Protein AF-A0A9D0Z9R3-F1 (afdb_monomer_lite)

Foldseek 3Di:
DDDDDDFDADPVGDGDDPPDPPDDPDDPPCPPCPAWKKKKAAQAFFKKKWFWFDDPDTDTDDIDGDHHGDMDIGGADNGGDDIDIAHWIWMQGPVGIDTDDDD

Organism: NCBI:txid2840875

Structure (mmCIF, N/CA/C/O backbone):
data_AF-A0A9D0Z9R3-F1
#
_entry.id   AF-A0A9D0Z9R3-F1
#
loop_
_atom_site.group_PDB
_atom_site.id
_atom_site.type_symbol
_atom_site.label_atom_id
_atom_site.label_alt_id
_atom_site.label_comp_id
_atom_site.label_asym_id
_atom_site.label_entity_id
_atom_site.label_seq_id
_atom_site.pdbx_PDB_ins_code
_atom_site.Cartn_x
_atom_site.Cartn_y
_atom_site.Cartn_z
_atom_site.occupancy
_atom_site.B_iso_or_equiv
_atom_site.auth_seq_id
_atom_site.auth_comp_id
_atom_site.auth_asym_id
_atom_site.auth_atom_id
_atom_site.pdbx_PDB_model_num
ATOM 1 N N . MET A 1 1 ? -36.437 -4.866 -1.357 1.00 35.84 1 MET A N 1
ATOM 2 C CA . MET A 1 1 ? -35.965 -3.468 -1.424 1.00 35.84 1 MET A CA 1
ATOM 3 C C . MET A 1 1 ? -35.144 -3.349 -2.688 1.00 35.84 1 MET A C 1
ATOM 5 O O . MET A 1 1 ? -34.107 -3.986 -2.788 1.00 35.84 1 MET A O 1
ATOM 9 N N . GLU A 1 2 ? -35.691 -2.668 -3.684 1.00 27.64 2 GLU A N 1
ATOM 10 C CA . GLU A 1 2 ? -35.181 -2.627 -5.053 1.00 27.64 2 GLU A CA 1
ATOM 11 C C . GLU A 1 2 ? -34.597 -1.230 -5.284 1.00 27.64 2 GLU A C 1
ATOM 13 O O . GLU A 1 2 ? -35.311 -0.229 -5.212 1.00 27.64 2 GLU A O 1
ATOM 18 N N . THR A 1 3 ? -33.280 -1.135 -5.454 1.00 33.72 3 THR A N 1
ATOM 19 C CA . THR A 1 3 ? -32.598 0.140 -5.690 1.00 33.72 3 THR A CA 1
ATOM 20 C C . THR A 1 3 ? -32.690 0.498 -7.170 1.00 33.72 3 THR A C 1
ATOM 22 O O . THR A 1 3 ? -31.975 -0.039 -8.014 1.00 33.72 3 THR A O 1
ATOM 25 N N . LYS A 1 4 ? -33.599 1.426 -7.490 1.00 29.89 4 LYS A N 1
ATOM 26 C CA . LYS A 1 4 ? -33.643 2.116 -8.784 1.00 29.89 4 LYS A CA 1
ATOM 27 C C . LYS A 1 4 ? -32.393 2.983 -8.941 1.00 29.89 4 LYS A C 1
ATOM 29 O O . LYS A 1 4 ? -32.229 3.970 -8.230 1.00 29.89 4 LYS A O 1
ATOM 34 N N . TRP A 1 5 ? -31.547 2.639 -9.903 1.00 38.09 5 TRP A N 1
ATOM 35 C CA . TRP A 1 5 ? -30.476 3.508 -10.384 1.00 38.09 5 TRP A CA 1
ATOM 36 C C . TRP A 1 5 ? -31.046 4.480 -11.424 1.00 38.09 5 TRP A C 1
ATOM 38 O O . TRP A 1 5 ? -31.756 4.067 -12.342 1.00 38.09 5 TRP A O 1
ATOM 48 N N . HIS A 1 6 ? -30.769 5.775 -11.272 1.00 39.84 6 HIS A N 1
ATOM 49 C CA . HIS A 1 6 ? -31.169 6.788 -12.247 1.00 39.84 6 HIS A CA 1
ATOM 50 C C . HIS A 1 6 ? -30.359 6.610 -13.540 1.00 39.84 6 HIS A C 1
ATOM 52 O O . HIS A 1 6 ? -29.133 6.707 -13.535 1.00 39.84 6 HIS A O 1
ATOM 58 N N . ALA A 1 7 ? -31.060 6.336 -14.642 1.00 41.56 7 ALA A N 1
ATOM 59 C CA . ALA A 1 7 ? -30.491 6.266 -15.982 1.00 41.56 7 ALA A CA 1
ATOM 60 C C . ALA A 1 7 ? -29.837 7.603 -16.368 1.00 41.56 7 ALA A C 1
ATOM 62 O O . ALA A 1 7 ? -30.413 8.667 -16.140 1.00 41.56 7 ALA A O 1
ATOM 63 N N . TRP A 1 8 ? -28.654 7.546 -16.981 1.00 47.72 8 TRP A N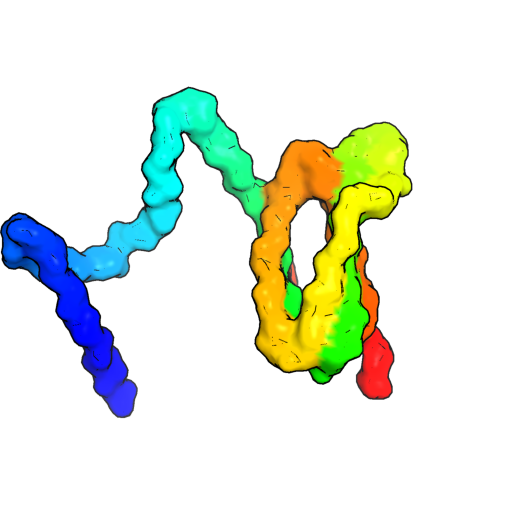 1
ATOM 64 C CA . TRP A 1 8 ? -27.984 8.718 -17.547 1.00 47.72 8 TRP A CA 1
ATOM 65 C C . TRP A 1 8 ? -28.211 8.765 -19.065 1.00 47.72 8 TRP A C 1
ATOM 67 O O . TRP A 1 8 ? -28.160 7.727 -19.726 1.00 47.72 8 TRP A O 1
ATOM 77 N N . TYR A 1 9 ? -28.469 9.953 -19.619 1.00 38.81 9 TYR A N 1
ATOM 78 C CA . TYR A 1 9 ? -28.728 10.163 -21.049 1.00 38.81 9 TYR A CA 1
ATOM 79 C C . TYR A 1 9 ? -27.462 10.662 -21.760 1.00 38.81 9 TYR A C 1
A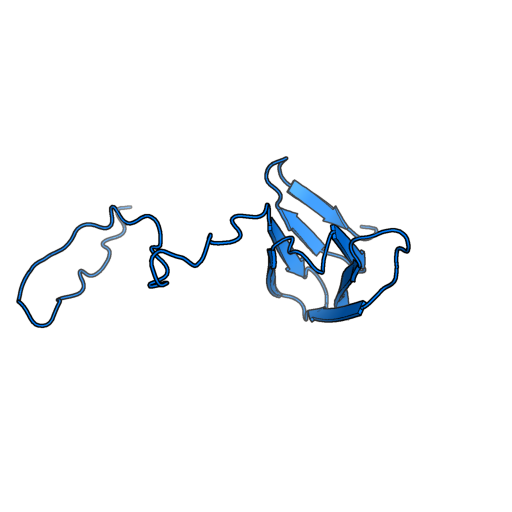TOM 81 O O . TYR A 1 9 ? -26.924 11.714 -21.427 1.00 38.81 9 TYR A O 1
ATOM 89 N N . ASN A 1 10 ? -27.001 9.931 -22.777 1.00 45.53 10 ASN A N 1
ATOM 90 C CA . ASN A 1 10 ? -26.018 10.436 -23.741 1.00 45.53 10 ASN A CA 1
ATOM 91 C C . ASN A 1 10 ? -26.669 11.555 -24.593 1.00 45.53 10 ASN A C 1
ATOM 93 O O . ASN A 1 10 ? -27.860 11.471 -24.893 1.00 45.53 10 ASN A O 1
ATOM 97 N N . LYS A 1 11 ? -25.891 12.556 -25.042 1.00 48.03 11 LYS A N 1
ATOM 98 C CA . LYS A 1 11 ? -26.288 13.620 -25.993 1.00 48.03 11 LYS A CA 1
ATOM 99 C C . LYS A 1 11 ? -27.008 13.122 -27.265 1.00 48.03 11 LYS A C 1
ATOM 101 O O . LYS A 1 11 ? -27.670 13.922 -27.913 1.00 48.03 11 LYS A O 1
ATOM 106 N N . ASN A 1 12 ? -26.934 11.826 -27.581 1.00 46.62 12 ASN A N 1
ATOM 107 C CA . ASN A 1 12 ? -27.626 11.187 -28.709 1.00 46.62 12 ASN A CA 1
ATOM 108 C C . ASN A 1 12 ? -28.889 10.377 -28.331 1.00 46.62 12 ASN A C 1
ATOM 110 O O . ASN A 1 12 ? -29.379 9.601 -29.144 1.00 46.62 12 ASN A O 1
ATOM 114 N N . GLY A 1 13 ? -29.425 10.512 -27.115 1.00 44.59 13 GLY A N 1
ATOM 115 C CA . GLY A 1 13 ? -30.765 10.004 -26.785 1.00 44.59 13 GLY A CA 1
ATOM 116 C C . GLY A 1 13 ? -30.897 8.496 -26.511 1.00 44.59 13 GLY A C 1
ATOM 117 O O . GLY A 1 13 ? -32.010 8.000 -26.371 1.00 44.59 13 GLY A O 1
ATOM 118 N N . GLY A 1 14 ? -29.793 7.749 -26.430 1.00 41.78 14 GLY A N 1
ATOM 119 C CA . GLY A 1 14 ? -29.814 6.309 -26.145 1.00 41.78 14 GLY A CA 1
ATOM 120 C C . GLY A 1 14 ? -29.709 5.989 -24.651 1.00 41.78 14 GLY A C 1
ATOM 121 O O . GLY A 1 14 ? -28.807 6.486 -23.975 1.00 41.78 14 GLY A O 1
ATOM 122 N N . VAL A 1 15 ? -30.589 5.113 -24.152 1.00 45.12 15 VAL A N 1
ATOM 123 C CA . VAL A 1 15 ? -30.498 4.522 -22.805 1.00 45.12 15 VAL A CA 1
ATOM 124 C C . VAL A 1 15 ? -29.543 3.326 -22.865 1.00 45.12 15 VAL A C 1
ATOM 126 O O . VAL A 1 15 ? -29.868 2.295 -23.449 1.00 45.12 15 VAL A O 1
ATOM 129 N N . GLY A 1 16 ? -28.345 3.462 -22.296 1.00 45.69 16 GLY A N 1
ATOM 130 C CA .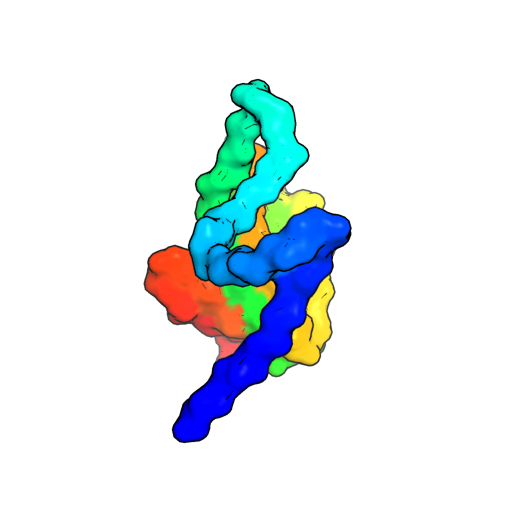 GLY A 1 16 ? -27.358 2.380 -22.225 1.00 45.69 16 GLY A CA 1
ATOM 131 C C . GLY A 1 16 ? -27.429 1.616 -20.901 1.00 45.69 16 GLY A C 1
ATOM 132 O O . GLY A 1 16 ? -27.426 2.229 -19.837 1.00 45.69 16 GLY A O 1
ATOM 133 N N . SER A 1 17 ? -27.450 0.280 -20.948 1.00 39.47 17 SER A N 1
ATOM 134 C CA . SER A 1 17 ? -27.207 -0.569 -19.773 1.00 39.47 17 SER A CA 1
ATOM 135 C C . SER A 1 17 ? -25.704 -0.709 -19.535 1.00 39.47 17 SER A C 1
ATOM 137 O O . SER A 1 17 ? -24.968 -0.990 -20.484 1.00 39.47 17 SER A O 1
ATOM 139 N N . TYR A 1 18 ? -25.240 -0.594 -18.291 1.00 42.16 18 TYR A N 1
ATOM 140 C CA . TYR A 1 18 ? -23.834 -0.817 -17.948 1.00 42.16 18 TYR A CA 1
ATOM 141 C C . TYR A 1 18 ? -23.455 -2.296 -18.158 1.00 42.16 18 TYR A C 1
ATOM 143 O O . TYR A 1 18 ? -23.586 -3.134 -17.273 1.00 42.16 18 TYR A O 1
ATOM 151 N N . LYS A 1 19 ? -22.967 -2.627 -19.352 1.00 45.69 19 LYS A N 1
ATOM 152 C CA . LYS A 1 19 ? -22.074 -3.766 -19.597 1.00 45.69 19 LYS A CA 1
ATOM 153 C C . LYS A 1 19 ? -20.757 -3.192 -20.106 1.00 45.69 19 LYS A C 1
ATOM 155 O O . LYS A 1 19 ? -20.430 -3.299 -21.281 1.00 45.69 19 LYS A O 1
ATOM 160 N N . GLY A 1 20 ? -20.049 -2.488 -19.230 1.00 35.47 20 GLY A N 1
ATOM 161 C CA . GLY A 1 20 ? -18.792 -1.831 -19.564 1.00 35.47 20 GLY A CA 1
ATOM 162 C C . GLY A 1 20 ? -17.697 -2.295 -18.624 1.00 35.47 20 GLY A C 1
ATOM 163 O O . GLY A 1 20 ? -17.642 -1.844 -17.486 1.00 35.47 20 GLY A O 1
ATOM 164 N N . VAL A 1 21 ? -16.810 -3.166 -19.109 1.00 47.62 21 VAL A N 1
ATOM 165 C CA . VAL A 1 21 ? -15.414 -3.139 -18.653 1.00 47.62 21 VAL A CA 1
ATOM 166 C C . VAL A 1 21 ? -14.948 -1.699 -18.858 1.00 47.62 21 VAL A C 1
ATOM 168 O O . VAL A 1 21 ? -15.158 -1.154 -19.943 1.00 47.62 21 VAL A O 1
ATOM 171 N N . LEU A 1 22 ? -14.406 -1.069 -17.816 1.00 46.62 22 LEU A N 1
ATOM 172 C CA . LEU A 1 22 ? -13.885 0.294 -17.868 1.00 46.62 22 LEU A CA 1
ATOM 173 C C . LEU A 1 22 ? -12.829 0.358 -18.985 1.00 46.62 22 LEU A C 1
ATOM 175 O O . LEU A 1 22 ? -11.714 -0.128 -18.814 1.00 46.62 22 LEU A O 1
ATOM 179 N N . ARG A 1 23 ? -13.191 0.873 -20.164 1.00 39.78 23 ARG A N 1
ATOM 180 C CA . ARG A 1 23 ? -12.231 1.082 -21.248 1.00 39.78 23 ARG A CA 1
ATOM 181 C C . ARG A 1 23 ? -11.593 2.441 -21.035 1.00 39.78 23 ARG A C 1
ATOM 183 O O . ARG A 1 23 ? -12.228 3.465 -21.264 1.00 39.78 23 ARG A O 1
ATOM 190 N N . VAL A 1 24 ? -10.353 2.425 -20.554 1.00 54.88 24 VAL A N 1
ATOM 191 C CA . VAL A 1 24 ? -9.457 3.578 -20.645 1.00 54.88 24 VAL A CA 1
ATOM 192 C C . VAL A 1 24 ? -9.268 3.855 -22.133 1.00 54.88 24 VAL A C 1
ATOM 194 O O . VAL A 1 24 ? -8.947 2.948 -22.900 1.00 54.88 24 VAL A O 1
ATOM 197 N N . GLN A 1 25 ? -9.556 5.080 -22.555 1.00 47.38 25 GLN A N 1
ATOM 198 C CA . GLN A 1 25 ? -9.370 5.511 -23.932 1.00 47.38 25 GLN A CA 1
ATOM 199 C C . GLN A 1 25 ? -7.869 5.756 -24.145 1.00 47.38 25 GLN A C 1
ATOM 201 O O . GLN A 1 25 ? -7.397 6.869 -23.949 1.00 47.38 25 GLN A O 1
ATOM 206 N N . GLY A 1 26 ? -7.122 4.688 -24.429 1.00 48.44 26 GLY A N 1
ATOM 207 C CA . GLY A 1 26 ? -5.698 4.719 -24.774 1.00 48.44 26 GLY A CA 1
ATOM 208 C C . GLY A 1 26 ? -5.489 4.272 -26.219 1.00 48.44 26 GLY A C 1
ATOM 209 O O . GLY A 1 26 ? -6.243 3.432 -26.715 1.00 48.44 26 GLY A O 1
ATOM 210 N N . ASP A 1 27 ? -4.503 4.864 -26.894 1.00 50.50 27 ASP A N 1
ATOM 211 C CA . ASP A 1 27 ? -4.090 4.495 -28.251 1.00 50.50 27 ASP A CA 1
ATOM 212 C C . ASP A 1 27 ? -3.737 2.999 -28.339 1.00 50.50 27 ASP A C 1
ATOM 214 O O . ASP A 1 27 ? -3.275 2.397 -27.373 1.00 50.50 27 ASP A O 1
ATOM 218 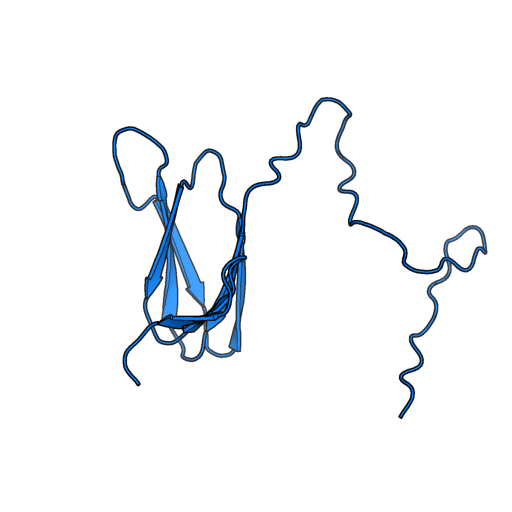N N . GLU A 1 28 ? -3.906 2.396 -29.519 1.00 56.12 28 GLU A N 1
ATOM 219 C CA . GLU A 1 28 ? -3.764 0.948 -29.792 1.00 56.12 28 GLU A CA 1
ATOM 220 C C . GLU A 1 28 ? -2.369 0.359 -29.476 1.00 56.12 28 GLU A C 1
ATOM 222 O O . GLU A 1 28 ? -2.166 -0.851 -29.566 1.00 56.12 28 GLU A O 1
ATOM 227 N N . ASN A 1 29 ? -1.414 1.212 -29.096 1.00 52.19 29 ASN A N 1
ATOM 228 C CA . ASN A 1 29 ? -0.035 0.870 -28.762 1.00 52.19 29 ASN A CA 1
ATOM 229 C C . ASN A 1 29 ? 0.300 1.040 -27.268 1.00 52.19 29 ASN A C 1
ATOM 231 O O . ASN A 1 29 ? 1.427 0.768 -26.859 1.00 52.19 29 ASN A O 1
ATOM 235 N N . ASP A 1 30 ? -0.655 1.486 -26.450 1.00 50.94 30 ASP A N 1
ATOM 236 C CA . ASP A 1 30 ? -0.505 1.513 -25.002 1.00 50.94 30 ASP A CA 1
ATOM 237 C C . ASP A 1 30 ? -0.949 0.145 -24.485 1.00 50.94 30 ASP A C 1
ATOM 239 O O . ASP A 1 30 ? -2.136 -0.127 -24.285 1.00 50.94 30 ASP A O 1
ATOM 243 N N . SER A 1 31 ? 0.002 -0.784 -24.360 1.00 53.88 31 SER A N 1
ATOM 244 C CA . SER A 1 31 ? -0.235 -2.045 -23.665 1.00 53.88 31 SER A CA 1
ATOM 245 C C . SER A 1 31 ? -0.588 -1.701 -22.224 1.00 53.88 31 SER A C 1
ATOM 247 O O . SER A 1 31 ? 0.305 -1.569 -21.389 1.00 53.88 31 SER A O 1
ATOM 249 N N . ALA A 1 32 ? -1.883 -1.488 -21.966 1.00 55.47 32 ALA A N 1
ATOM 250 C CA . ALA A 1 32 ? -2.408 -1.114 -20.669 1.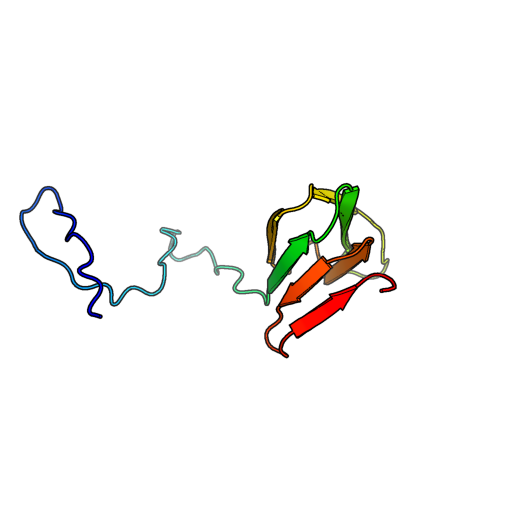00 55.47 32 ALA A CA 1
ATOM 251 C C . ALA A 1 32 ? -1.770 -2.037 -19.637 1.00 55.47 32 ALA A C 1
ATOM 253 O O . ALA A 1 32 ? -1.971 -3.255 -19.683 1.00 55.47 32 ALA A O 1
ATOM 254 N N . VAL A 1 33 ? -0.941 -1.467 -18.760 1.00 56.22 33 VAL A N 1
ATOM 255 C CA . VAL A 1 33 ? -0.288 -2.220 -17.693 1.00 56.22 33 VAL A CA 1
ATOM 256 C C . VAL A 1 33 ? -1.413 -2.700 -16.789 1.00 56.22 33 VAL A C 1
ATOM 258 O O . VAL A 1 33 ? -1.855 -1.989 -15.898 1.00 56.22 33 VAL A O 1
ATOM 261 N N . CYS A 1 34 ? -1.942 -3.889 -17.059 1.00 63.88 34 CYS A N 1
ATOM 262 C CA . CYS A 1 34 ? -3.031 -4.496 -16.309 1.00 63.88 34 CYS A CA 1
ATOM 263 C C . CYS A 1 34 ? -2.427 -5.286 -15.143 1.00 63.88 34 CYS A C 1
ATOM 265 O O . CYS A 1 34 ? -2.564 -6.505 -15.052 1.00 63.88 34 CYS A O 1
ATOM 267 N N . GLY A 1 35 ? -1.653 -4.589 -14.307 1.00 73.25 35 GLY A N 1
ATOM 268 C CA . GLY A 1 35 ? -1.006 -5.179 -13.142 1.00 73.25 35 GLY A CA 1
ATOM 269 C C . GLY A 1 35 ? -2.022 -5.517 -12.054 1.00 73.25 35 GLY A C 1
ATOM 270 O O . GLY A 1 35 ? -3.046 -4.846 -11.922 1.00 73.25 35 GLY A O 1
ATOM 271 N N . ASP A 1 36 ? -1.716 -6.533 -11.242 1.00 92.06 36 ASP A N 1
ATOM 272 C CA . ASP A 1 36 ? -2.438 -6.769 -9.989 1.00 92.06 36 ASP A CA 1
ATOM 273 C C . ASP A 1 36 ? -2.465 -5.473 -9.153 1.00 92.06 36 ASP A C 1
ATOM 275 O O . ASP A 1 36 ? -1.557 -4.639 -9.219 1.00 92.06 36 ASP A O 1
ATOM 279 N N . TYR A 1 37 ? -3.500 -5.305 -8.337 1.00 96.19 37 TYR A N 1
ATOM 280 C CA . TYR A 1 37 ? -3.640 -4.159 -7.445 1.00 96.19 37 TYR A CA 1
ATOM 281 C C . TYR A 1 37 ? -4.013 -4.606 -6.034 1.00 96.19 37 TYR A C 1
ATOM 283 O O . TYR A 1 37 ? -4.459 -5.736 -5.802 1.00 96.19 37 TYR A O 1
ATOM 291 N N . ILE A 1 38 ? -3.856 -3.687 -5.088 1.00 97.69 38 ILE A N 1
ATOM 292 C CA . ILE A 1 38 ? -4.397 -3.805 -3.737 1.00 97.69 38 ILE A CA 1
ATOM 293 C C . ILE A 1 38 ? -5.329 -2.628 -3.457 1.00 97.69 38 ILE A C 1
ATOM 295 O O . ILE A 1 38 ? -5.100 -1.522 -3.943 1.00 97.69 38 ILE A O 1
ATOM 299 N N . ALA A 1 39 ? -6.369 -2.852 -2.662 1.00 98.44 39 ALA A N 1
ATOM 300 C CA . ALA A 1 39 ? -7.165 -1.780 -2.075 1.00 98.44 39 ALA A CA 1
ATOM 301 C C . ALA A 1 39 ? -6.894 -1.734 -0.572 1.00 98.44 39 ALA A C 1
ATOM 303 O O . ALA A 1 39 ? -6.919 -2.767 0.092 1.00 98.44 39 ALA A O 1
ATOM 304 N N . VAL A 1 40 ? -6.623 -0.551 -0.037 1.00 98.69 40 VAL A N 1
ATOM 305 C CA . VAL A 1 40 ? -6.272 -0.332 1.367 1.00 98.69 40 VAL A CA 1
ATOM 306 C C . VAL A 1 40 ? -7.230 0.702 1.932 1.00 98.69 40 VAL A C 1
ATOM 308 O O . VAL A 1 40 ? -7.312 1.803 1.398 1.00 98.69 40 VAL A O 1
ATOM 311 N N . ARG A 1 41 ? -7.946 0.359 3.005 1.00 98.62 41 ARG A N 1
ATOM 312 C CA . ARG A 1 41 ? -8.766 1.294 3.784 1.00 98.62 41 ARG A CA 1
ATOM 313 C C . ARG A 1 41 ? -8.127 1.518 5.145 1.00 98.62 41 ARG A C 1
ATOM 315 O O . ARG A 1 41 ? -7.936 0.555 5.893 1.00 98.62 41 ARG A O 1
ATOM 322 N N . ALA A 1 42 ? -7.862 2.770 5.486 1.00 98.56 42 ALA A N 1
ATOM 323 C CA . ALA A 1 42 ? -7.333 3.136 6.790 1.00 98.56 42 ALA A CA 1
ATOM 324 C C . ALA A 1 42 ? -8.400 2.983 7.887 1.00 98.56 42 ALA A C 1
ATOM 326 O O . ALA A 1 42 ? -9.535 3.442 7.742 1.00 98.56 42 ALA A O 1
ATOM 327 N N . LEU A 1 43 ? -8.044 2.308 8.983 1.00 98.06 43 LEU A N 1
ATOM 328 C CA . LEU A 1 43 ? -8.893 2.147 10.173 1.00 98.06 43 LEU A CA 1
ATOM 329 C C . LEU A 1 43 ? -8.493 3.114 11.302 1.00 98.06 43 LEU A C 1
ATOM 331 O O . LEU A 1 43 ? -9.157 3.156 12.334 1.00 98.06 43 LEU A O 1
ATOM 335 N N . GLU A 1 44 ? -7.423 3.882 11.106 1.00 98.25 44 GLU A N 1
ATOM 336 C CA . GLU A 1 44 ? -6.943 4.945 11.987 1.00 98.25 44 GLU A CA 1
ATOM 337 C C . GLU A 1 44 ? -6.242 6.038 11.170 1.00 98.25 44 GLU A C 1
ATOM 339 O O . GLU A 1 44 ? -5.916 5.817 10.005 1.00 98.25 44 GLU A O 1
ATOM 344 N N . ASN A 1 45 ? -6.002 7.201 11.781 1.00 98.25 45 ASN A N 1
ATOM 345 C CA . ASN A 1 45 ? -5.234 8.269 11.143 1.00 98.25 45 ASN A CA 1
ATOM 346 C C . ASN A 1 45 ? -3.749 7.905 11.058 1.00 98.25 45 ASN A C 1
ATOM 348 O O . ASN A 1 45 ? -3.204 7.274 11.967 1.00 98.25 45 ASN A O 1
ATOM 352 N N . GLY A 1 46 ? -3.078 8.365 10.003 1.00 97.50 46 GLY A N 1
ATOM 353 C CA . GLY A 1 46 ? -1.640 8.165 9.826 1.00 97.50 46 GLY A CA 1
ATOM 354 C C . GLY A 1 46 ? -1.255 6.782 9.296 1.00 97.50 46 GLY A C 1
ATOM 355 O O . GLY A 1 46 ? -0.084 6.398 9.380 1.00 97.50 46 GLY A O 1
ATOM 356 N N . VAL A 1 47 ? -2.200 6.032 8.718 1.00 98.56 47 VAL A N 1
ATOM 357 C CA . VAL A 1 47 ? -1.870 4.817 7.963 1.00 98.56 47 VAL A CA 1
ATOM 358 C C . VAL A 1 47 ? -0.950 5.201 6.813 1.00 98.56 47 VAL A C 1
ATOM 360 O O . VAL A 1 47 ? -1.190 6.170 6.104 1.00 98.56 47 VAL A O 1
ATOM 363 N N . THR A 1 48 ? 0.131 4.450 6.630 1.00 98.31 48 THR A N 1
ATOM 364 C CA . THR A 1 48 ? 1.143 4.761 5.619 1.00 98.31 48 THR A CA 1
ATOM 365 C C . THR A 1 48 ? 1.261 3.634 4.606 1.00 98.31 48 THR A C 1
ATOM 367 O O . THR A 1 48 ? 1.490 2.480 4.982 1.00 98.31 48 THR A O 1
ATOM 370 N N . ILE A 1 49 ? 1.178 3.967 3.322 1.00 98.31 49 ILE A N 1
ATOM 371 C CA . ILE A 1 49 ? 1.348 3.043 2.200 1.00 98.31 49 ILE A CA 1
ATOM 372 C C . ILE A 1 49 ? 2.670 3.367 1.512 1.00 98.31 49 ILE A C 1
ATOM 374 O O . ILE A 1 49 ? 2.885 4.484 1.059 1.00 98.31 49 ILE A O 1
ATOM 378 N N . ILE A 1 50 ? 3.574 2.393 1.442 1.00 98.44 50 ILE A N 1
ATOM 379 C CA . ILE A 1 50 ? 4.939 2.601 0.957 1.00 98.44 50 ILE A CA 1
ATOM 380 C C . ILE A 1 50 ? 5.194 1.709 -0.254 1.00 98.44 50 ILE A C 1
ATOM 382 O O . ILE A 1 50 ? 5.240 0.483 -0.126 1.00 98.44 50 ILE A O 1
ATOM 386 N N . GLY A 1 51 ? 5.391 2.322 -1.418 1.00 97.81 51 GLY A N 1
ATOM 387 C CA . GLY A 1 51 ? 5.832 1.639 -2.629 1.00 97.81 51 GLY A CA 1
ATOM 388 C C . GLY A 1 51 ? 7.318 1.290 -2.556 1.00 97.81 51 GLY A C 1
ATOM 389 O O . GLY A 1 51 ? 8.131 2.090 -2.082 1.00 97.81 51 GLY A O 1
ATOM 390 N N . MET A 1 52 ? 7.665 0.089 -3.023 1.00 97.94 52 MET A N 1
ATOM 391 C CA . MET A 1 52 ? 9.043 -0.398 -3.084 1.00 97.94 52 MET A CA 1
ATOM 392 C C . MET A 1 52 ? 9.467 -0.692 -4.524 1.00 97.94 52 MET A C 1
ATOM 394 O O . MET A 1 52 ? 8.692 -1.260 -5.306 1.00 97.94 52 MET A O 1
ATOM 398 N N . THR A 1 53 ? 10.697 -0.306 -4.864 1.00 96.31 53 THR A N 1
ATOM 399 C CA . THR A 1 53 ? 11.210 -0.349 -6.236 1.00 96.31 53 THR A CA 1
ATOM 400 C C . THR A 1 53 ? 11.204 -1.761 -6.804 1.00 96.31 53 THR A C 1
ATOM 402 O O . THR A 1 53 ? 11.486 -2.734 -6.103 1.00 96.31 53 THR A O 1
ATOM 405 N N . ARG A 1 54 ? 10.910 -1.894 -8.096 1.00 93.69 54 ARG A N 1
ATOM 406 C CA . ARG A 1 54 ? 11.201 -3.111 -8.863 1.00 93.69 54 ARG A CA 1
ATOM 407 C C . ARG A 1 54 ? 12.674 -3.131 -9.275 1.00 93.69 54 ARG A C 1
ATOM 409 O O . ARG A 1 54 ? 13.210 -2.106 -9.680 1.00 93.69 54 ARG A O 1
ATOM 416 N N . GLY A 1 55 ? 13.318 -4.298 -9.219 1.00 91.19 55 GLY A N 1
ATOM 417 C CA . GLY A 1 55 ? 14.676 -4.500 -9.736 1.00 91.19 55 GLY A CA 1
ATOM 418 C C . GLY A 1 55 ? 15.621 -5.164 -8.737 1.00 91.19 55 GLY A C 1
ATOM 419 O O . GLY A 1 55 ? 15.184 -5.797 -7.780 1.00 91.19 55 GLY A O 1
ATOM 420 N N . ARG A 1 56 ? 16.930 -5.029 -8.992 1.00 92.38 56 ARG A N 1
ATOM 421 C CA . ARG A 1 56 ? 18.003 -5.654 -8.196 1.00 92.38 56 ARG A CA 1
ATOM 422 C C . ARG A 1 56 ? 18.000 -5.202 -6.737 1.00 92.38 56 ARG A C 1
ATOM 424 O O . ARG A 1 56 ? 18.249 -6.009 -5.850 1.00 92.38 56 ARG A O 1
ATOM 431 N N . ASP A 1 57 ? 17.713 -3.925 -6.517 1.00 94.00 57 ASP A N 1
ATOM 432 C CA . ASP A 1 57 ? 17.659 -3.331 -5.190 1.00 94.00 57 ASP A CA 1
ATOM 433 C C . ASP A 1 57 ? 16.211 -3.033 -4.806 1.00 94.00 57 ASP A C 1
ATOM 435 O O . ASP A 1 57 ? 15.434 -2.501 -5.604 1.00 94.00 57 ASP A O 1
ATOM 439 N N . THR A 1 58 ? 15.866 -3.311 -3.552 1.00 93.44 58 THR A N 1
ATOM 440 C CA . THR A 1 58 ? 14.560 -2.971 -2.986 1.00 93.44 58 THR A CA 1
ATOM 441 C C . THR A 1 58 ? 14.691 -1.729 -2.108 1.00 93.44 58 THR A C 1
ATOM 443 O O . THR A 1 58 ? 15.256 -1.787 -1.016 1.00 93.44 58 THR A O 1
ATOM 446 N N . ARG A 1 59 ? 14.179 -0.590 -2.580 1.00 94.19 59 ARG A N 1
ATOM 447 C CA . ARG A 1 59 ? 14.196 0.695 -1.866 1.00 94.19 59 ARG A CA 1
ATOM 448 C C . ARG A 1 59 ? 12.781 1.241 -1.725 1.00 94.19 59 ARG A C 1
ATOM 450 O O . ARG A 1 59 ? 11.931 0.956 -2.559 1.00 94.19 59 ARG A O 1
ATOM 457 N N . LEU A 1 60 ? 12.537 2.023 -0.676 1.00 94.25 60 LEU A N 1
ATOM 458 C CA . LEU A 1 60 ? 11.289 2.776 -0.521 1.00 94.25 60 LEU A CA 1
ATOM 459 C C . LEU A 1 60 ? 11.359 3.998 -1.444 1.00 94.25 60 LEU A C 1
ATOM 461 O O . LEU A 1 60 ? 12.335 4.744 -1.356 1.00 94.25 60 LEU A O 1
ATOM 465 N N . HIS A 1 61 ? 10.375 4.203 -2.319 1.00 91.19 61 HIS A N 1
ATOM 466 C CA . HIS A 1 61 ? 10.428 5.295 -3.308 1.00 91.19 61 HIS A CA 1
ATOM 467 C C . HIS A 1 61 ? 9.185 6.180 -3.359 1.00 91.19 61 HIS A C 1
ATOM 469 O O . HIS A 1 61 ? 9.235 7.249 -3.958 1.00 91.19 61 HIS A O 1
ATOM 475 N N . HIS A 1 62 ? 8.087 5.771 -2.730 1.00 92.75 62 HIS A N 1
ATOM 476 C CA . HIS A 1 62 ? 6.894 6.596 -2.586 1.00 92.75 62 HIS A CA 1
ATOM 477 C C . HIS A 1 62 ? 6.174 6.239 -1.289 1.00 92.75 62 HIS A C 1
ATOM 479 O O . HIS A 1 62 ? 6.102 5.061 -0.933 1.00 92.75 62 HIS A O 1
ATOM 485 N N . THR A 1 63 ? 5.653 7.252 -0.605 1.00 96.75 63 THR A N 1
ATOM 486 C CA . THR A 1 63 ? 4.959 7.120 0.674 1.00 96.75 63 THR A CA 1
ATOM 487 C C . THR A 1 63 ? 3.683 7.939 0.604 1.00 96.75 63 THR A C 1
ATOM 489 O O . THR A 1 63 ? 3.761 9.160 0.497 1.00 96.75 63 THR A O 1
ATOM 492 N N . GLU A 1 64 ? 2.545 7.268 0.716 1.00 98.19 64 GLU A N 1
ATOM 493 C CA . GLU A 1 64 ? 1.228 7.889 0.810 1.00 98.19 64 GLU A CA 1
ATOM 494 C C . GLU A 1 64 ? 0.702 7.775 2.242 1.00 98.19 64 GLU A C 1
ATOM 496 O O . GLU A 1 64 ? 0.924 6.756 2.907 1.00 98.19 64 GLU A O 1
ATOM 501 N N . HIS A 1 65 ? 0.026 8.817 2.722 1.00 98.38 65 HIS A N 1
ATOM 502 C CA . HIS A 1 65 ? -0.549 8.869 4.065 1.00 98.38 65 HIS A CA 1
ATOM 503 C C . HIS A 1 65 ? -2.064 8.909 3.955 1.00 98.38 65 HIS A C 1
ATOM 505 O O . HIS A 1 65 ? -2.590 9.677 3.160 1.00 98.38 65 HIS A O 1
ATOM 511 N N . LEU A 1 66 ? -2.730 8.090 4.762 1.00 98.62 66 LEU A N 1
ATOM 512 C CA . LEU A 1 66 ? -4.178 8.012 4.824 1.00 98.62 66 LEU A CA 1
ATOM 513 C C . LEU A 1 66 ? -4.676 8.335 6.232 1.00 98.62 66 LEU A C 1
ATOM 515 O O . LEU A 1 66 ? -4.176 7.791 7.226 1.00 98.62 66 LEU A O 1
ATOM 519 N N . ASP A 1 67 ? -5.703 9.171 6.293 1.00 98.62 67 ASP A N 1
ATOM 520 C CA . ASP A 1 67 ? -6.516 9.388 7.480 1.00 98.62 67 ASP A CA 1
ATOM 521 C C . ASP A 1 67 ? -7.621 8.329 7.615 1.00 98.62 67 ASP A C 1
ATOM 523 O O . ASP A 1 67 ? -7.951 7.595 6.681 1.00 98.62 67 ASP A O 1
ATOM 527 N N . ALA A 1 68 ? -8.191 8.201 8.815 1.00 98.44 68 ALA A N 1
ATOM 528 C CA . ALA A 1 68 ? -9.186 7.183 9.119 1.00 98.44 68 ALA A CA 1
ATOM 529 C C . ALA A 1 68 ? -10.383 7.275 8.163 1.00 98.44 68 ALA A C 1
ATOM 531 O O . ALA A 1 68 ? -11.040 8.309 8.046 1.00 98.44 68 ALA A O 1
ATOM 532 N N . GLY A 1 69 ? -10.706 6.153 7.522 1.00 98.06 69 GLY A N 1
ATOM 533 C CA . GLY A 1 69 ? -11.781 6.068 6.538 1.00 98.06 69 GLY A CA 1
ATOM 534 C C . GLY A 1 69 ? -11.349 6.340 5.097 1.00 98.06 69 GLY A C 1
ATOM 535 O O . GLY A 1 69 ? -12.100 5.979 4.190 1.00 98.06 69 GLY A O 1
ATOM 536 N N . GLU A 1 70 ? -10.153 6.882 4.857 1.00 98.75 70 GLU A N 1
ATOM 537 C CA . GLU A 1 70 ? -9.629 7.042 3.502 1.00 98.75 70 GLU A CA 1
ATOM 538 C C . GLU A 1 70 ? -9.272 5.692 2.866 1.00 98.75 70 GLU A C 1
ATOM 540 O O . GLU A 1 70 ? -8.960 4.699 3.540 1.00 98.75 70 GLU A O 1
ATOM 545 N N . VAL A 1 71 ? -9.355 5.653 1.535 1.00 98.56 71 VAL A N 1
ATOM 546 C CA . VAL A 1 71 ? -9.139 4.452 0.727 1.00 98.56 71 VAL A CA 1
ATOM 547 C C . VAL A 1 71 ? -8.180 4.761 -0.411 1.00 98.56 71 VAL A C 1
ATOM 549 O O . VAL A 1 71 ? -8.394 5.704 -1.166 1.00 98.56 71 VAL A O 1
ATOM 552 N N . MET A 1 72 ? -7.187 3.895 -0.595 1.00 98.31 72 MET A N 1
ATOM 553 C CA . MET A 1 72 ? -6.293 3.907 -1.749 1.00 98.31 72 MET A CA 1
ATOM 554 C C . MET A 1 72 ? -6.409 2.597 -2.525 1.00 98.31 72 MET A C 1
ATOM 556 O O . MET A 1 72 ? -6.378 1.512 -1.942 1.00 98.31 72 MET A O 1
ATOM 560 N N . ILE A 1 73 ? -6.499 2.694 -3.852 1.00 97.62 73 ILE A N 1
ATOM 561 C CA . ILE A 1 73 ? -6.369 1.558 -4.771 1.00 97.62 73 ILE A CA 1
ATOM 562 C C . ILE A 1 73 ? -5.035 1.721 -5.494 1.00 97.62 73 ILE A C 1
ATOM 564 O O . ILE A 1 73 ? -4.854 2.661 -6.264 1.00 97.62 73 ILE A O 1
ATOM 568 N N . ALA A 1 74 ? -4.092 0.827 -5.211 1.00 95.38 74 ALA A N 1
ATOM 569 C CA . ALA A 1 74 ? -2.713 0.924 -5.666 1.00 95.38 74 ALA A CA 1
ATOM 570 C C . ALA A 1 74 ? -2.372 -0.241 -6.593 1.00 95.38 74 ALA A C 1
ATOM 572 O O . ALA A 1 74 ? -2.431 -1.404 -6.188 1.00 95.38 74 ALA A O 1
ATOM 573 N N . GLN A 1 75 ? -1.991 0.073 -7.827 1.00 95.44 75 GLN A N 1
ATOM 574 C CA . GLN A 1 75 ? -1.566 -0.919 -8.806 1.00 95.44 75 GLN A CA 1
ATOM 575 C C . GLN A 1 75 ? -0.074 -1.245 -8.656 1.00 95.44 75 GLN A C 1
ATOM 577 O O . GLN A 1 75 ? 0.740 -0.358 -8.387 1.00 95.44 75 GLN A O 1
ATOM 582 N N . PHE A 1 76 ? 0.309 -2.500 -8.895 1.00 94.50 76 PHE A N 1
ATOM 583 C CA . PHE A 1 76 ? 1.697 -2.831 -9.201 1.00 94.50 76 PHE A CA 1
ATOM 584 C C . PHE A 1 76 ? 2.049 -2.323 -10.602 1.00 94.50 76 PHE A C 1
ATOM 586 O O . PHE A 1 76 ? 1.292 -2.486 -11.561 1.00 94.50 76 PHE A O 1
ATOM 593 N N . THR A 1 77 ? 3.217 -1.701 -10.712 1.00 91.50 77 THR A N 1
ATOM 594 C CA . THR A 1 77 ? 3.677 -1.042 -11.939 1.00 91.50 77 THR A CA 1
ATOM 595 C C . THR A 1 77 ? 5.092 -1.496 -12.282 1.00 91.50 77 THR A C 1
ATOM 597 O O . THR A 1 77 ? 5.695 -2.318 -11.573 1.00 91.50 77 THR A O 1
ATOM 600 N N . ASP A 1 78 ? 5.651 -0.935 -13.349 1.00 91.19 78 ASP A N 1
ATOM 601 C CA . ASP A 1 78 ? 7.058 -1.129 -13.697 1.00 91.19 78 ASP A CA 1
ATOM 602 C C . ASP A 1 78 ? 7.986 -0.648 -12.581 1.00 91.19 78 ASP A C 1
ATOM 604 O O . ASP A 1 78 ? 8.977 -1.308 -12.278 1.00 91.19 78 ASP A O 1
ATOM 608 N N . ASN A 1 79 ? 7.616 0.430 -11.885 1.00 91.25 79 ASN A N 1
ATOM 609 C CA . ASN A 1 79 ? 8.432 1.001 -10.816 1.00 91.25 79 ASN A CA 1
ATOM 610 C C . ASN A 1 79 ? 8.127 0.392 -9.442 1.00 91.25 79 ASN A C 1
ATOM 612 O O . ASN A 1 79 ? 9.017 0.341 -8.596 1.00 91.25 79 ASN A O 1
ATOM 616 N N . THR A 1 80 ? 6.903 -0.092 -9.207 1.00 94.44 80 THR A N 1
ATOM 617 C CA . THR A 1 80 ? 6.472 -0.622 -7.904 1.00 94.44 80 THR A CA 1
ATOM 618 C C . THR A 1 80 ? 6.253 -2.129 -7.972 1.00 94.44 80 THR A C 1
ATOM 620 O O . THR A 1 80 ? 5.305 -2.602 -8.601 1.00 94.44 80 THR A O 1
ATOM 623 N N . SER A 1 81 ? 7.111 -2.889 -7.287 1.00 95.31 81 SER A N 1
ATOM 624 C CA . SER A 1 81 ? 7.024 -4.358 -7.225 1.00 95.31 81 SER A CA 1
ATOM 625 C C . SER A 1 81 ? 6.459 -4.898 -5.917 1.00 95.31 81 SER A C 1
ATOM 627 O O . SER A 1 81 ? 5.948 -6.014 -5.888 1.00 95.31 81 SER A O 1
ATOM 629 N N . ALA A 1 82 ? 6.526 -4.105 -4.851 1.00 96.75 82 ALA A N 1
ATOM 630 C CA . ALA A 1 82 ? 5.995 -4.449 -3.544 1.00 96.75 82 ALA A CA 1
ATOM 631 C C . ALA A 1 82 ? 5.400 -3.209 -2.871 1.00 96.75 82 ALA A C 1
ATOM 633 O O . ALA A 1 82 ? 5.791 -2.076 -3.162 1.00 96.75 82 ALA A O 1
ATOM 634 N N . VAL A 1 83 ? 4.450 -3.438 -1.965 1.00 97.81 83 VAL A N 1
ATOM 635 C CA . VAL A 1 83 ? 3.823 -2.394 -1.154 1.00 97.81 83 VAL A CA 1
ATOM 636 C C . VAL A 1 83 ? 3.874 -2.807 0.311 1.00 97.81 83 VAL A C 1
ATOM 638 O O . VAL A 1 83 ? 3.497 -3.925 0.661 1.00 97.81 83 VAL A O 1
ATOM 641 N N . LYS A 1 84 ? 4.329 -1.898 1.175 1.00 97.81 84 LYS A N 1
ATOM 642 C CA . LYS A 1 84 ? 4.296 -2.050 2.632 1.00 97.81 84 LYS A CA 1
ATOM 643 C C . LYS A 1 84 ? 3.232 -1.128 3.215 1.00 97.81 84 LYS A C 1
ATOM 645 O O . LYS A 1 84 ? 3.289 0.075 2.995 1.00 97.81 84 LYS A O 1
ATOM 650 N N . VAL A 1 85 ? 2.321 -1.678 4.013 1.00 98.31 85 VAL A N 1
ATOM 651 C CA . VAL A 1 85 ? 1.315 -0.908 4.762 1.00 98.31 85 VAL A CA 1
ATOM 652 C C . VAL A 1 85 ? 1.710 -0.863 6.241 1.00 98.31 85 VAL A C 1
ATOM 654 O O . VAL A 1 85 ? 2.090 -1.886 6.813 1.00 98.31 85 VAL A O 1
ATOM 657 N N . ARG A 1 86 ? 1.671 0.324 6.854 1.00 97.94 86 ARG A N 1
ATOM 658 C CA . ARG A 1 86 ? 1.881 0.552 8.296 1.00 97.94 86 ARG A CA 1
ATOM 659 C C . ARG A 1 86 ? 0.644 1.219 8.900 1.00 97.94 86 ARG A C 1
ATOM 661 O O . ARG A 1 86 ? 0.002 2.014 8.224 1.00 97.94 86 ARG A O 1
ATOM 668 N N . GLY A 1 87 ? 0.360 0.921 10.167 1.00 98.06 87 GLY A N 1
ATOM 669 C CA . GLY A 1 87 ? -0.867 1.342 10.856 1.00 98.06 87 GLY A CA 1
ATOM 670 C C . GLY A 1 87 ? -2.012 0.336 10.698 1.00 98.06 87 GLY A C 1
ATOM 671 O O . GLY A 1 87 ? -1.891 -0.653 9.960 1.00 98.06 87 GLY A O 1
ATOM 672 N N . ARG A 1 88 ? -3.113 0.564 11.419 1.00 98.44 88 ARG A N 1
ATOM 673 C CA . ARG A 1 88 ? -4.320 -0.272 11.360 1.00 98.44 88 ARG A CA 1
ATOM 674 C C . ARG A 1 88 ? -5.085 -0.026 10.065 1.00 98.44 88 ARG A C 1
ATOM 676 O O . ARG A 1 88 ? -5.635 1.050 9.847 1.00 98.44 88 ARG A O 1
ATOM 683 N N . ALA A 1 89 ? -5.147 -1.042 9.209 1.00 98.62 89 ALA A N 1
ATOM 684 C CA . ALA A 1 89 ? -5.822 -0.962 7.916 1.00 98.62 89 ALA A CA 1
ATOM 685 C C . ALA A 1 89 ? -6.474 -2.295 7.525 1.00 98.62 89 ALA A C 1
ATOM 687 O O . ALA A 1 89 ? -6.042 -3.373 7.942 1.00 98.62 89 ALA A O 1
ATOM 688 N N . GLU A 1 90 ? -7.511 -2.219 6.693 1.00 98.50 90 GLU A N 1
ATOM 689 C CA . GLU A 1 90 ? -8.082 -3.364 5.982 1.00 98.50 90 GLU A CA 1
ATOM 690 C C . GLU A 1 90 ? -7.563 -3.360 4.543 1.00 98.50 90 GLU A C 1
ATOM 692 O O . GLU A 1 90 ? -7.665 -2.353 3.844 1.00 98.50 90 GLU A O 1
ATOM 697 N N . ILE A 1 91 ? -6.997 -4.482 4.105 1.00 98.62 91 ILE A N 1
ATOM 698 C CA . ILE A 1 91 ? -6.352 -4.623 2.800 1.00 98.62 91 ILE A CA 1
ATOM 699 C C . ILE A 1 91 ? -7.081 -5.711 2.017 1.00 98.62 91 ILE A C 1
ATOM 701 O O . ILE A 1 91 ? -7.257 -6.827 2.505 1.00 98.62 91 ILE A O 1
ATOM 705 N N . LEU A 1 92 ? -7.490 -5.399 0.793 1.00 98.44 92 LEU A N 1
ATOM 706 C CA . LEU A 1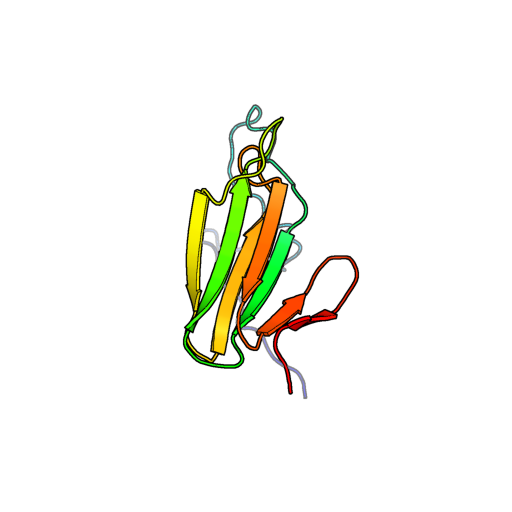 92 ? -8.075 -6.333 -0.159 1.00 98.44 92 LEU A CA 1
ATOM 707 C C . LEU A 1 92 ? -7.095 -6.571 -1.302 1.00 98.44 92 LEU A C 1
ATOM 709 O O . LEU A 1 92 ? -6.552 -5.638 -1.889 1.00 98.44 92 LEU A O 1
ATOM 713 N N . THR A 1 93 ? -6.903 -7.841 -1.628 1.00 97.06 93 THR A N 1
ATOM 714 C CA . THR A 1 93 ? -6.105 -8.300 -2.767 1.00 97.06 93 THR A CA 1
ATOM 715 C C . THR A 1 93 ? -6.909 -9.337 -3.547 1.00 97.06 93 THR A C 1
ATOM 717 O O . THR A 1 93 ? -7.949 -9.807 -3.073 1.00 97.06 93 THR A O 1
ATOM 720 N N . ARG A 1 94 ? -6.396 -9.798 -4.693 1.00 95.81 94 ARG A N 1
ATOM 721 C CA . ARG A 1 94 ? -6.983 -10.953 -5.398 1.00 95.81 94 ARG A CA 1
ATOM 722 C C . ARG A 1 94 ? -7.040 -12.237 -4.556 1.00 95.81 94 ARG A C 1
ATOM 724 O O . ARG A 1 94 ? -7.776 -13.156 -4.893 1.00 95.81 94 ARG A O 1
ATOM 731 N N . HIS A 1 95 ? -6.267 -12.309 -3.473 1.00 96.56 95 HIS A N 1
ATOM 732 C CA . HIS A 1 95 ? -6.216 -13.448 -2.555 1.00 96.56 95 HIS A CA 1
ATOM 733 C C . HIS A 1 95 ? -7.158 -13.307 -1.354 1.00 96.56 95 HIS A C 1
ATOM 735 O O . HIS A 1 95 ? -7.186 -14.178 -0.488 1.00 96.56 95 HIS A O 1
ATOM 741 N N . GLY A 1 96 ? -7.936 -12.226 -1.298 1.00 96.69 96 GLY A N 1
ATOM 742 C CA . GLY A 1 96 ? -8.868 -11.947 -0.217 1.00 96.69 96 GLY A CA 1
ATOM 743 C C . GLY A 1 96 ? -8.393 -10.829 0.702 1.00 96.69 96 GLY A C 1
ATOM 744 O O . GLY A 1 96 ? -7.589 -9.970 0.323 1.00 96.69 96 GLY A O 1
ATOM 745 N N . ARG A 1 97 ? -8.962 -10.824 1.909 1.00 97.75 97 ARG A N 1
ATOM 746 C CA . ARG A 1 97 ? -8.832 -9.746 2.888 1.00 97.75 97 ARG A CA 1
ATOM 747 C C . ARG A 1 97 ? -7.752 -10.038 3.928 1.00 97.75 97 ARG A C 1
ATOM 749 O O . ARG A 1 97 ? -7.729 -11.121 4.501 1.00 97.75 97 ARG A O 1
ATOM 756 N N . ILE A 1 98 ? -6.948 -9.026 4.244 1.00 97.44 98 ILE A N 1
ATOM 757 C CA . ILE A 1 98 ? -5.904 -9.037 5.275 1.00 97.44 98 ILE A CA 1
ATOM 758 C C . ILE A 1 98 ? -6.077 -7.793 6.163 1.00 97.44 98 ILE A C 1
ATOM 760 O O . ILE A 1 98 ? -6.633 -6.785 5.723 1.00 97.44 98 ILE A O 1
ATOM 764 N N . ARG A 1 99 ? -5.622 -7.851 7.418 1.00 97.62 99 ARG A N 1
ATOM 765 C CA . ARG A 1 99 ? -5.520 -6.684 8.307 1.00 97.62 99 ARG A CA 1
ATOM 766 C C . ARG A 1 99 ? -4.068 -6.416 8.683 1.00 97.62 99 ARG A C 1
ATOM 768 O O . ARG A 1 99 ? -3.301 -7.357 8.870 1.00 97.62 99 ARG A O 1
ATOM 775 N N . SER A 1 100 ? -3.710 -5.140 8.779 1.00 97.12 100 SER A N 1
ATOM 776 C CA . SER A 1 100 ? -2.430 -4.680 9.327 1.00 97.12 100 SER A CA 1
ATOM 777 C C . SER A 1 100 ? -2.625 -3.997 10.678 1.00 97.12 100 SER A C 1
ATOM 779 O O . SER A 1 100 ? -3.731 -3.565 10.998 1.00 97.12 100 SER A O 1
ATOM 781 N N . GLY A 1 101 ? -1.531 -3.858 11.432 1.00 92.62 101 GLY A N 1
ATOM 782 C CA . GLY A 1 101 ? -1.546 -3.326 12.797 1.00 92.62 101 GLY A CA 1
ATOM 783 C C . GLY A 1 101 ? -1.829 -4.406 13.845 1.00 92.62 101 GLY A C 1
ATOM 784 O O . GLY A 1 101 ? -2.199 -5.527 13.503 1.00 92.62 101 GLY A O 1
ATOM 785 N N . LEU A 1 102 ? -1.585 -4.073 15.112 1.00 81.19 102 LEU A N 1
ATOM 786 C CA . LEU A 1 102 ? -2.072 -4.858 16.249 1.00 81.19 102 LEU A CA 1
ATOM 787 C C . LEU A 1 102 ? -3.501 -4.398 16.570 1.00 81.19 102 LEU A C 1
ATOM 789 O O . LEU A 1 102 ? -3.824 -3.232 16.322 1.00 81.19 102 LEU A O 1
ATOM 793 N N . ASP A 1 103 ? -4.331 -5.311 17.070 1.00 62.41 103 ASP A N 1
ATOM 794 C CA . ASP A 1 103 ? -5.698 -5.003 17.511 1.00 62.41 103 ASP A CA 1
ATOM 795 C C . ASP A 1 103 ? -5.714 -4.142 18.785 1.00 62.41 103 ASP A C 1
ATOM 797 O O . ASP A 1 103 ? -4.891 -4.406 19.696 1.00 62.41 103 ASP A O 1
#

Sequence (103 aa):
METKWHAWYNKNGGVGSYKGVLRVQGDENDSAVCGDYIAVRALENGVTIIGMTRGRDTRLHHTEHLDAGEVMIAQFTDNTSAVKVRGRAEILTRHGRIRSGLD

Secondary structure (DSSP, 8-state):
----PPPPBPTT--B------------TT-------EEEEEESSTTEEEEEEE-SSS--EEEEEEE-TT-EEEEE--SSEEEEEEESSEEEEETTEEEEES--

InterPro domains:
  IPR000824 Transcription attenuation protein MtrB [PR00687] (37-54)
  IPR000824 Transcription attenuation protein MtrB [PR00687] (54-70)
  IPR000824 Transcription attenuation protein MtrB [PR00687] (70-86)
  IPR000824 Transcription attenuation protein MtrB [PR00687] (86-102)
  IPR016031 Tryptophan RNA-binding attenuator protein-like domain superfamily [G3DSA:2.60.40.50] (27-102)
  IPR016031 Tryptophan RNA-binding attenuator protein-like domain superfamily [SSF51219] (36-101)
  IPR023558 Tryptophan RNA-binding attenuator protein domain [PF02081] (35-100)

Radius of gyration: 18.45 Å; chains: 1; bounding box: 54×27×47 Å

pLDDT: mean 78.9, std 24.52, range [27.64, 98.75]